Protein AF-A0A924LQB5-F1 (afdb_monomer_lite)

Sequence (57 aa):
MIIGEIETVSIFTVDGKKIEIQKDSNTINISRLTNGIYLLTANAKNGKTFKTKLIKQ

Radius of gyration: 11.5 Å; chains: 1; bounding box: 19×20×31 Å

Secondary structure (DS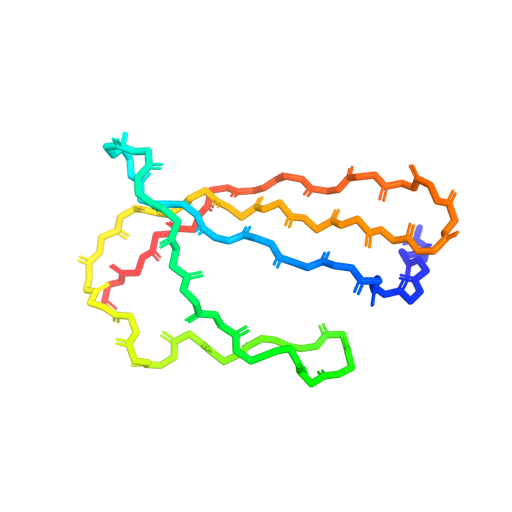SP, 8-state):
-----EEEEEEEETTSPEEP--EETTEE--TTPPSEEEEEEEEETTS-EEEEEEEE-

Structure (mmCIF, N/CA/C/O backbone):
data_AF-A0A924LQB5-F1
#
_entry.id   AF-A0A924LQB5-F1
#
loop_
_atom_site.group_PDB
_atom_site.id
_atom_site.type_symbol
_atom_site.label_atom_id
_atom_site.label_alt_id
_atom_site.label_comp_id
_atom_site.label_asym_id
_atom_site.label_entity_id
_atom_site.label_seq_id
_atom_site.pdbx_PDB_ins_code
_atom_site.Cartn_x
_atom_site.Cartn_y
_atom_site.Cartn_z
_atom_site.occupancy
_atom_site.B_iso_or_equiv
_atom_site.auth_seq_id
_atom_site.auth_comp_id
_atom_site.auth_asym_id
_atom_site.auth_atom_id
_atom_site.pdbx_PDB_model_num
ATOM 1 N N . MET A 1 1 ? -7.410 -5.684 -20.274 1.00 47.16 1 MET A N 1
ATOM 2 C CA . MET A 1 1 ? -6.558 -4.511 -19.972 1.00 47.16 1 MET A CA 1
ATOM 3 C C . MET A 1 1 ? -5.374 -5.005 -19.152 1.00 47.16 1 MET A C 1
ATOM 5 O O . MET A 1 1 ? -5.550 -5.283 -17.976 1.00 47.16 1 MET A O 1
ATOM 9 N N . ILE A 1 2 ? -4.211 -5.230 -19.774 1.00 47.91 2 ILE A N 1
ATOM 10 C CA . ILE A 1 2 ? -3.022 -5.718 -19.056 1.00 47.91 2 ILE A CA 1
ATOM 11 C C . ILE A 1 2 ? -2.456 -4.534 -18.268 1.00 47.91 2 ILE A C 1
ATOM 13 O O . ILE A 1 2 ? -2.084 -3.507 -18.843 1.00 47.91 2 ILE A O 1
ATOM 17 N N . ILE A 1 3 ? -2.481 -4.639 -16.945 1.00 59.50 3 ILE A N 1
ATOM 18 C CA . ILE A 1 3 ? -1.794 -3.707 -16.056 1.00 59.50 3 ILE A CA 1
ATOM 19 C C . ILE A 1 3 ? -0.316 -4.094 -16.165 1.00 59.50 3 ILE A C 1
ATOM 21 O O . ILE A 1 3 ? 0.017 -5.264 -15.994 1.00 59.50 3 ILE A O 1
ATOM 25 N N . GLY A 1 4 ? 0.543 -3.162 -16.583 1.00 68.62 4 GLY A N 1
ATOM 26 C CA . GLY A 1 4 ? 1.977 -3.427 -16.726 1.00 68.62 4 GLY A CA 1
ATOM 27 C C . GLY A 1 4 ? 2.619 -3.785 -15.383 1.00 68.62 4 GLY A C 1
ATOM 28 O O . GLY A 1 4 ? 1.972 -3.710 -14.341 1.00 68.62 4 GLY A O 1
ATOM 29 N N . GLU A 1 5 ? 3.898 -4.156 -15.407 1.00 85.12 5 GLU A N 1
ATOM 30 C CA . GLU A 1 5 ? 4.663 -4.465 -14.195 1.00 85.12 5 GLU A CA 1
ATOM 31 C C . GLU A 1 5 ? 4.542 -3.341 -13.151 1.00 85.12 5 GLU A C 1
ATOM 33 O O . GLU A 1 5 ? 4.686 -2.154 -13.471 1.00 85.12 5 GLU A O 1
ATOM 38 N N . ILE A 1 6 ? 4.248 -3.718 -11.907 1.00 87.56 6 ILE A N 1
ATOM 39 C CA . ILE A 1 6 ? 4.082 -2.785 -10.799 1.00 87.56 6 ILE A CA 1
ATOM 40 C C . ILE A 1 6 ? 5.457 -2.324 -10.328 1.00 87.56 6 ILE A C 1
ATOM 42 O O . ILE A 1 6 ? 6.290 -3.129 -9.910 1.00 87.56 6 ILE A O 1
ATOM 46 N N . GLU A 1 7 ? 5.684 -1.017 -10.359 1.00 88.56 7 GLU A N 1
ATOM 47 C CA . GLU A 1 7 ? 6.918 -0.390 -9.899 1.00 88.56 7 GLU A CA 1
ATOM 48 C C . GLU A 1 7 ? 6.878 -0.182 -8.384 1.00 88.56 7 GLU A C 1
ATOM 50 O O . GLU A 1 7 ? 7.752 -0.653 -7.659 1.00 88.56 7 GLU A O 1
ATOM 55 N N . THR A 1 8 ? 5.813 0.452 -7.888 1.00 89.31 8 THR A N 1
ATOM 56 C CA . THR A 1 8 ? 5.655 0.766 -6.465 1.00 89.31 8 THR A CA 1
ATOM 57 C C . THR A 1 8 ? 4.275 0.382 -5.956 1.00 89.31 8 THR A C 1
ATOM 59 O O . THR A 1 8 ? 3.275 0.502 -6.664 1.00 89.31 8 THR A O 1
ATOM 62 N N . VAL A 1 9 ? 4.214 -0.059 -4.698 1.00 90.75 9 VAL A N 1
ATOM 63 C CA . VAL A 1 9 ? 2.963 -0.245 -3.956 1.00 90.75 9 VAL A CA 1
ATOM 64 C C . VAL A 1 9 ? 3.081 0.483 -2.626 1.00 90.75 9 VAL A C 1
ATOM 66 O O . VAL A 1 9 ? 4.113 0.426 -1.963 1.00 90.75 9 VAL A O 1
ATOM 69 N N . SER A 1 10 ? 2.028 1.191 -2.243 1.00 92.44 10 SER A N 1
ATOM 70 C CA . SER A 1 10 ? 1.885 1.813 -0.932 1.00 92.44 10 SER A CA 1
ATOM 71 C C . SER A 1 10 ? 0.549 1.413 -0.329 1.00 92.44 10 SER A C 1
ATOM 73 O O . SER A 1 10 ? -0.480 1.460 -1.005 1.00 92.44 10 SER A O 1
ATOM 75 N N . ILE A 1 11 ? 0.576 1.028 0.943 1.00 94.25 11 ILE A N 1
ATOM 76 C CA . ILE A 1 11 ? -0.616 0.732 1.730 1.00 94.25 11 ILE A CA 1
ATOM 77 C C . ILE A 1 11 ? -0.702 1.758 2.848 1.00 94.25 11 ILE A C 1
ATOM 79 O O . ILE A 1 11 ? 0.283 2.001 3.543 1.00 94.25 11 ILE A O 1
ATOM 83 N N . PHE A 1 12 ? -1.881 2.340 3.016 1.00 95.44 12 PHE A N 1
ATOM 84 C CA . PHE A 1 12 ? -2.184 3.274 4.089 1.00 95.44 12 PHE A CA 1
ATOM 85 C C . PHE A 1 12 ? -3.348 2.744 4.915 1.00 95.44 12 PHE A C 1
ATOM 87 O O . PHE A 1 12 ? -4.293 2.171 4.373 1.00 95.44 12 PHE A O 1
ATOM 94 N N . THR A 1 13 ? -3.299 2.934 6.222 1.00 94.94 13 THR A N 1
ATOM 95 C CA . THR A 1 13 ? -4.469 2.805 7.094 1.00 94.94 1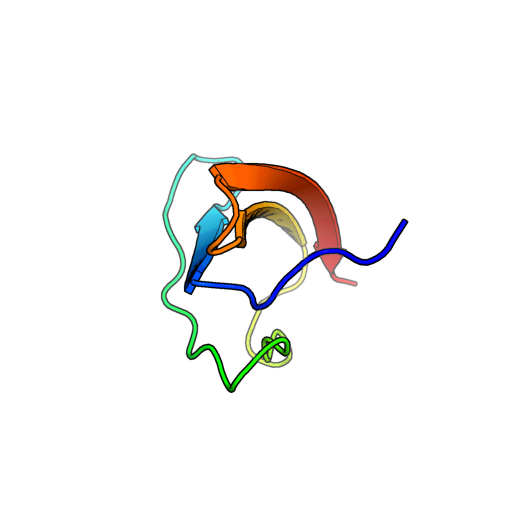3 THR A CA 1
ATOM 96 C C . THR A 1 13 ? -5.386 4.019 6.925 1.00 94.94 13 THR A C 1
ATOM 98 O O . THR A 1 13 ? -5.010 5.035 6.338 1.00 94.94 13 THR A O 1
ATOM 101 N N . VAL A 1 14 ? -6.623 3.918 7.414 1.00 93.25 14 VAL A N 1
ATOM 102 C CA . VAL A 1 14 ? -7.628 4.994 7.298 1.00 93.25 14 VAL A CA 1
ATOM 103 C C . VAL A 1 14 ? -7.254 6.283 8.037 1.00 93.25 14 VAL A C 1
ATOM 105 O O . VAL A 1 14 ? -7.748 7.346 7.682 1.00 93.25 14 VAL A O 1
ATOM 108 N N . ASP A 1 15 ? -6.365 6.196 9.025 1.00 94.06 15 ASP A N 1
ATOM 109 C CA . ASP A 1 15 ? -5.775 7.334 9.743 1.00 94.06 15 ASP A CA 1
ATOM 110 C C . ASP A 1 15 ? -4.587 7.972 8.990 1.00 94.06 15 ASP A C 1
ATOM 112 O O . ASP A 1 15 ? -3.973 8.917 9.479 1.00 94.06 15 ASP A O 1
ATOM 116 N N . GLY A 1 16 ? -4.249 7.468 7.797 1.00 91.81 16 GLY A N 1
ATOM 117 C CA . GLY A 1 16 ? -3.183 7.993 6.945 1.00 91.81 16 GLY A CA 1
ATOM 118 C C . GLY A 1 16 ? -1.790 7.420 7.219 1.00 91.81 16 GLY A C 1
ATOM 119 O O . GLY A 1 16 ? -0.845 7.787 6.516 1.00 91.81 16 GLY A O 1
ATOM 120 N N . LYS A 1 17 ? -1.622 6.499 8.179 1.00 94.44 17 LYS A N 1
ATOM 121 C CA . LYS A 1 17 ? -0.316 5.871 8.430 1.00 94.44 17 LYS A CA 1
ATOM 122 C C . LYS A 1 17 ? 0.068 4.926 7.286 1.00 94.44 17 LYS A C 1
ATOM 124 O O . LYS A 1 17 ? -0.681 4.030 6.901 1.00 94.44 17 LYS A O 1
ATOM 129 N N . LYS A 1 18 ? 1.278 5.104 6.746 1.00 93.06 18 LYS A N 1
ATOM 130 C CA . LYS A 1 18 ? 1.848 4.205 5.733 1.00 93.06 18 LYS A CA 1
ATOM 131 C C . LYS A 1 18 ? 2.324 2.908 6.391 1.00 93.06 18 LYS A C 1
ATOM 133 O O . LYS A 1 18 ? 3.028 2.946 7.398 1.00 93.06 18 LYS A O 1
ATOM 138 N N . ILE A 1 19 ? 1.964 1.774 5.801 1.00 91.56 19 ILE A N 1
ATOM 139 C CA . ILE A 1 19 ? 2.433 0.451 6.209 1.00 91.56 19 ILE A CA 1
ATOM 140 C C . ILE A 1 19 ? 3.583 0.030 5.302 1.00 91.56 19 ILE A C 1
ATOM 142 O O . ILE A 1 19 ? 3.473 0.075 4.074 1.00 91.56 19 ILE A O 1
ATOM 146 N N . GLU A 1 20 ? 4.688 -0.389 5.912 1.00 86.56 20 GLU A N 1
ATOM 147 C CA . GLU A 1 20 ? 5.786 -1.007 5.182 1.00 86.56 20 GLU A CA 1
ATOM 148 C C . GLU A 1 20 ? 5.381 -2.405 4.725 1.00 86.56 20 GLU A C 1
ATOM 150 O O . GLU A 1 20 ? 4.975 -3.255 5.519 1.00 86.56 20 GLU A O 1
ATOM 155 N N . ILE A 1 21 ? 5.492 -2.634 3.422 1.00 82.31 21 ILE A N 1
ATOM 156 C CA . ILE A 1 21 ? 5.224 -3.923 2.801 1.00 82.31 21 ILE A CA 1
ATOM 157 C C . ILE A 1 21 ? 6.357 -4.276 1.854 1.00 82.31 21 ILE A C 1
ATOM 159 O O . ILE A 1 21 ? 6.856 -3.436 1.106 1.00 82.31 21 ILE A O 1
ATOM 163 N N . GLN A 1 22 ? 6.737 -5.547 1.865 1.00 77.94 22 GLN A N 1
ATOM 164 C CA . GLN A 1 22 ? 7.638 -6.084 0.861 1.00 77.94 22 GLN A CA 1
ATOM 165 C C . GLN A 1 22 ? 6.813 -6.444 -0.374 1.00 77.94 22 GLN A C 1
ATOM 167 O O . GLN A 1 22 ? 5.872 -7.238 -0.304 1.00 77.94 22 GLN A O 1
ATOM 172 N N . LYS A 1 23 ? 7.149 -5.808 -1.496 1.00 78.62 23 LYS A N 1
ATOM 173 C CA . LYS A 1 23 ? 6.635 -6.168 -2.815 1.00 78.62 23 LYS A CA 1
ATOM 174 C C . LYS A 1 23 ? 7.542 -7.249 -3.383 1.00 78.62 23 LYS A C 1
ATOM 176 O O . LYS A 1 23 ? 8.736 -7.009 -3.532 1.00 78.62 23 LYS A O 1
ATOM 181 N N . ASP A 1 24 ? 6.963 -8.381 -3.756 1.00 80.56 24 ASP A N 1
ATOM 182 C CA . ASP A 1 24 ? 7.629 -9.341 -4.627 1.00 80.56 24 ASP A CA 1
ATOM 183 C C . ASP A 1 24 ? 6.936 -9.289 -5.985 1.00 80.56 24 ASP A C 1
ATOM 185 O O . ASP A 1 24 ? 5.773 -9.672 -6.124 1.00 80.56 24 ASP A O 1
ATOM 189 N N . SER A 1 25 ? 7.634 -8.757 -6.989 1.00 80.19 25 SER A N 1
ATOM 190 C CA . SER A 1 25 ? 7.112 -8.666 -8.354 1.00 80.19 25 SER A CA 1
ATOM 191 C C . SER A 1 25 ? 5.763 -7.919 -8.410 1.00 80.19 25 SER A C 1
ATOM 193 O O . SER A 1 25 ? 5.704 -6.751 -8.020 1.00 80.19 25 SER A O 1
ATOM 195 N N . ASN A 1 26 ? 4.681 -8.558 -8.871 1.00 83.19 26 ASN A N 1
ATOM 196 C CA .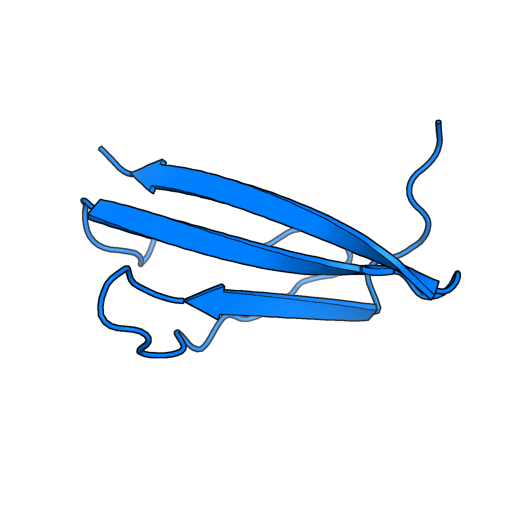 ASN A 1 26 ? 3.326 -7.984 -8.918 1.00 83.19 26 ASN A CA 1
ATOM 197 C C . ASN A 1 26 ? 2.430 -8.466 -7.763 1.00 83.19 26 ASN A C 1
ATOM 199 O O . ASN A 1 26 ? 1.213 -8.284 -7.797 1.00 83.19 26 ASN A O 1
ATOM 203 N N . THR A 1 27 ? 3.025 -9.088 -6.749 1.00 82.75 27 THR A N 1
ATOM 204 C CA . THR A 1 27 ? 2.342 -9.626 -5.574 1.00 82.75 27 THR A CA 1
ATOM 205 C C . THR A 1 27 ? 2.766 -8.892 -4.310 1.00 82.75 27 THR A C 1
ATOM 207 O O . THR A 1 27 ? 3.907 -8.457 -4.150 1.00 82.75 27 THR A O 1
ATOM 210 N N . ILE A 1 28 ? 1.818 -8.749 -3.388 1.00 84.56 28 ILE A N 1
ATOM 211 C CA . ILE A 1 28 ? 2.056 -8.202 -2.056 1.00 84.56 28 ILE A CA 1
ATOM 212 C C . ILE A 1 28 ? 1.559 -9.195 -1.016 1.00 84.56 28 ILE A C 1
ATOM 214 O O . ILE A 1 28 ? 0.496 -9.798 -1.175 1.00 84.56 28 ILE A O 1
ATOM 218 N N . ASN A 1 29 ? 2.320 -9.358 0.060 1.00 84.44 29 ASN A N 1
ATOM 219 C CA . ASN A 1 29 ? 1.903 -10.189 1.176 1.00 84.44 29 ASN A CA 1
ATOM 220 C C . ASN A 1 29 ? 1.244 -9.321 2.255 1.00 84.44 29 ASN A C 1
ATOM 222 O O . ASN A 1 29 ? 1.895 -8.477 2.869 1.00 84.44 29 ASN A O 1
ATOM 226 N N . ILE A 1 30 ? -0.049 -9.550 2.485 1.00 87.25 30 ILE A N 1
ATOM 227 C CA . ILE A 1 30 ? -0.858 -8.842 3.487 1.00 87.25 30 ILE A CA 1
ATOM 228 C C . ILE A 1 30 ? -1.195 -9.707 4.709 1.00 87.25 30 ILE A C 1
ATOM 230 O O . ILE A 1 30 ? -2.007 -9.301 5.535 1.00 87.25 30 ILE A O 1
ATOM 234 N N . SER A 1 31 ? -0.600 -10.897 4.849 1.00 86.81 31 SER A N 1
ATOM 235 C CA . SER A 1 31 ? -0.943 -11.837 5.930 1.00 86.81 31 SER A CA 1
ATOM 236 C C . SER A 1 31 ? -0.640 -11.294 7.327 1.00 86.81 31 SER A C 1
ATOM 238 O O . SER A 1 31 ? -1.288 -11.683 8.292 1.00 86.81 31 SER A O 1
ATOM 240 N N . ARG A 1 32 ? 0.329 -10.376 7.426 1.00 88.12 32 ARG A N 1
ATOM 241 C CA . ARG A 1 32 ? 0.735 -9.717 8.675 1.00 88.12 32 ARG A CA 1
ATOM 242 C C . ARG A 1 32 ? -0.109 -8.489 9.018 1.00 88.12 32 ARG A C 1
ATOM 244 O O . ARG A 1 32 ? 0.110 -7.891 10.068 1.00 88.12 32 ARG A O 1
ATOM 251 N N . LEU A 1 33 ? -1.030 -8.080 8.142 1.00 90.44 33 LEU A N 1
ATOM 252 C CA . LEU A 1 33 ? -1.934 -6.975 8.440 1.00 90.44 33 LEU A CA 1
ATOM 253 C C . LEU A 1 33 ? -3.004 -7.441 9.424 1.00 90.44 33 LEU A C 1
ATOM 255 O O . LEU A 1 33 ? -3.617 -8.496 9.252 1.00 90.44 33 LEU A O 1
ATOM 259 N N . THR A 1 34 ? -3.242 -6.621 10.442 1.00 92.75 34 THR A N 1
ATOM 260 C CA . THR A 1 34 ? -4.381 -6.782 11.340 1.00 92.75 34 THR A CA 1
ATOM 261 C C . THR A 1 34 ? -5.692 -6.596 10.580 1.00 92.75 34 THR A C 1
ATOM 263 O O . THR A 1 34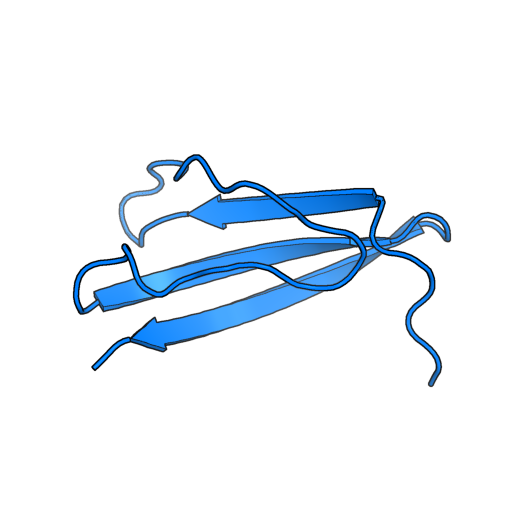 ? -5.735 -6.014 9.496 1.00 92.75 34 THR A O 1
ATOM 266 N N . ASN A 1 35 ? -6.790 -7.059 11.165 1.00 94.75 35 ASN A N 1
ATOM 267 C CA . ASN A 1 35 ? -8.110 -6.788 10.611 1.00 94.75 35 ASN A CA 1
ATOM 268 C C . ASN A 1 35 ? -8.382 -5.280 10.579 1.00 94.75 35 ASN A C 1
ATOM 270 O O . ASN A 1 35 ? -8.009 -4.552 11.501 1.00 94.75 35 ASN A O 1
ATOM 274 N N . GLY A 1 36 ? -9.003 -4.806 9.501 1.00 94.62 36 GLY A N 1
ATOM 275 C CA . GLY A 1 36 ? -9.201 -3.377 9.283 1.00 94.62 36 GLY A CA 1
ATOM 276 C C . GLY A 1 36 ? -9.378 -2.985 7.820 1.00 94.62 36 GLY A C 1
ATOM 277 O O . GLY A 1 36 ? -9.492 -3.827 6.926 1.00 94.62 36 GLY A O 1
ATOM 278 N N . ILE A 1 37 ? -9.417 -1.673 7.588 1.00 95.56 37 ILE A N 1
ATOM 279 C CA . ILE A 1 37 ? -9.546 -1.072 6.259 1.00 95.56 37 ILE A CA 1
ATOM 280 C C . ILE A 1 37 ? -8.216 -0.435 5.869 1.00 95.56 37 ILE A C 1
ATOM 282 O O . ILE A 1 37 ? -7.623 0.320 6.641 1.00 95.56 37 ILE A O 1
ATOM 286 N N . TYR A 1 38 ? -7.798 -0.703 4.638 1.00 95.75 38 TYR A N 1
ATOM 287 C CA . TYR A 1 38 ? -6.564 -0.200 4.062 1.00 95.75 38 TYR A CA 1
ATOM 288 C C . TYR A 1 38 ? -6.821 0.419 2.688 1.00 95.75 38 TYR A C 1
ATOM 290 O O . TYR A 1 38 ? -7.661 -0.050 1.917 1.00 95.75 38 TYR A O 1
ATOM 298 N N . LEU A 1 39 ? -6.075 1.467 2.368 1.00 95.69 39 LEU A N 1
ATOM 299 C CA . LEU A 1 39 ? -6.030 2.098 1.058 1.00 95.69 39 LEU A CA 1
ATOM 300 C C . LEU A 1 39 ? -4.751 1.652 0.358 1.00 95.69 39 LEU A C 1
ATOM 302 O O . LEU A 1 39 ? -3.647 1.983 0.789 1.00 95.69 39 LEU A O 1
ATOM 306 N N . LEU A 1 40 ? -4.901 0.900 -0.725 1.00 93.25 40 LEU A N 1
ATOM 307 C CA . LEU A 1 40 ? -3.796 0.452 -1.556 1.00 93.25 40 LEU A CA 1
ATOM 308 C C . LEU A 1 40 ? -3.666 1.367 -2.767 1.00 93.25 40 LEU A C 1
ATOM 310 O O . LEU A 1 40 ? -4.642 1.626 -3.469 1.00 93.25 40 LEU A O 1
ATOM 314 N N . THR A 1 41 ? -2.445 1.816 -3.030 1.00 92.94 41 THR A N 1
ATOM 315 C CA . THR A 1 41 ? -2.063 2.510 -4.261 1.00 92.94 41 THR A CA 1
ATOM 316 C C . THR A 1 41 ? -0.913 1.756 -4.912 1.00 92.94 41 THR A C 1
ATOM 318 O O . THR A 1 41 ? 0.113 1.540 -4.272 1.00 92.94 41 THR A O 1
ATOM 321 N N . ALA A 1 42 ? -1.070 1.370 -6.173 1.00 91.00 42 ALA A N 1
ATOM 322 C CA . ALA A 1 42 ? -0.025 0.755 -6.977 1.00 91.00 42 ALA A CA 1
ATOM 323 C C . ALA A 1 42 ? 0.264 1.627 -8.200 1.00 91.00 42 ALA A C 1
ATOM 325 O O . ALA A 1 42 ? -0.663 2.022 -8.907 1.00 91.00 42 ALA A O 1
ATOM 326 N N . ASN A 1 43 ? 1.536 1.915 -8.456 1.00 91.44 43 ASN A N 1
ATOM 327 C CA . ASN A 1 43 ? 1.974 2.596 -9.671 1.00 91.44 43 ASN A CA 1
ATOM 328 C C . ASN A 1 43 ? 2.691 1.586 -10.562 1.00 91.44 43 ASN A C 1
ATOM 330 O O . ASN A 1 43 ? 3.623 0.908 -10.124 1.00 91.44 43 ASN A O 1
ATOM 334 N N . ALA A 1 44 ? 2.226 1.461 -11.797 1.00 90.69 44 ALA A N 1
ATOM 335 C CA . ALA A 1 44 ? 2.828 0.615 -12.812 1.00 90.69 44 ALA A CA 1
ATOM 336 C C . ALA A 1 44 ? 3.896 1.385 -13.597 1.00 90.69 44 ALA A C 1
ATOM 338 O O . ALA A 1 44 ? 3.770 2.592 -13.800 1.00 90.69 44 ALA A O 1
ATOM 339 N N . LYS A 1 45 ? 4.894 0.667 -14.129 1.00 89.56 45 LYS A N 1
ATOM 340 C CA . LYS A 1 45 ? 5.988 1.245 -14.938 1.00 89.56 45 LYS A CA 1
ATOM 341 C C . LYS A 1 45 ? 5.509 2.013 -16.177 1.00 89.56 45 LYS A C 1
ATOM 343 O O . LYS A 1 45 ? 6.229 2.840 -16.716 1.00 89.56 45 LYS A O 1
ATOM 348 N N . ASN A 1 46 ? 4.289 1.747 -16.643 1.00 89.88 46 ASN A N 1
ATOM 349 C CA . ASN A 1 46 ? 3.673 2.456 -17.768 1.00 89.88 46 ASN A CA 1
ATOM 350 C C . ASN A 1 46 ? 2.950 3.757 -17.357 1.00 89.88 46 ASN A C 1
ATOM 352 O O . 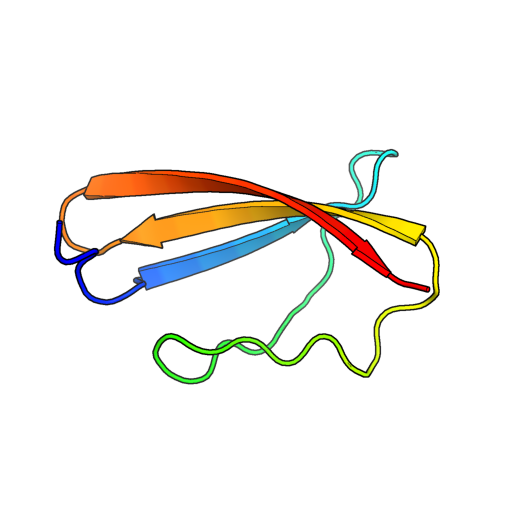ASN A 1 46 ? 2.143 4.269 -18.131 1.00 89.88 46 ASN A O 1
ATOM 356 N N . GLY A 1 47 ? 3.170 4.246 -16.133 1.00 88.75 47 GLY A N 1
ATOM 357 C CA . GLY A 1 47 ? 2.569 5.470 -15.604 1.00 88.75 47 GLY A CA 1
ATOM 358 C C . GLY A 1 47 ? 1.123 5.320 -15.124 1.00 88.75 47 GLY A C 1
ATOM 359 O O . GLY A 1 47 ? 0.530 6.295 -14.668 1.00 88.75 47 GLY A O 1
ATOM 360 N N . LYS A 1 48 ? 0.522 4.123 -15.204 1.00 90.56 48 LYS A N 1
ATOM 361 C CA . LYS A 1 48 ? -0.834 3.898 -14.684 1.00 90.56 48 LYS A CA 1
ATOM 362 C C . LYS A 1 48 ? -0.811 3.753 -13.168 1.00 90.56 48 LYS A C 1
ATOM 364 O O . LYS A 1 48 ? -0.048 2.958 -12.624 1.00 90.56 48 LYS A O 1
ATOM 369 N N . THR A 1 49 ? -1.735 4.437 -12.503 1.00 91.94 49 THR A N 1
ATOM 370 C CA . THR A 1 49 ? -1.980 4.277 -11.069 1.00 91.94 49 THR A CA 1
ATOM 371 C C . THR A 1 49 ? -3.275 3.507 -10.839 1.00 91.94 49 THR A C 1
ATOM 373 O O . THR A 1 49 ? -4.319 3.834 -11.401 1.00 91.94 49 THR A O 1
ATOM 376 N N . PHE A 1 50 ? -3.213 2.504 -9.973 1.00 90.31 50 PHE A N 1
ATOM 377 C CA . PHE A 1 50 ? -4.358 1.761 -9.470 1.00 90.31 50 PHE A CA 1
ATOM 378 C C . PHE A 1 50 ? -4.558 2.079 -7.990 1.00 90.31 50 PHE A C 1
ATOM 380 O O . PHE A 1 50 ? -3.603 2.065 -7.214 1.00 90.31 50 PHE A O 1
ATOM 387 N N . LYS A 1 51 ? -5.800 2.362 -7.595 1.00 93.25 51 LYS A 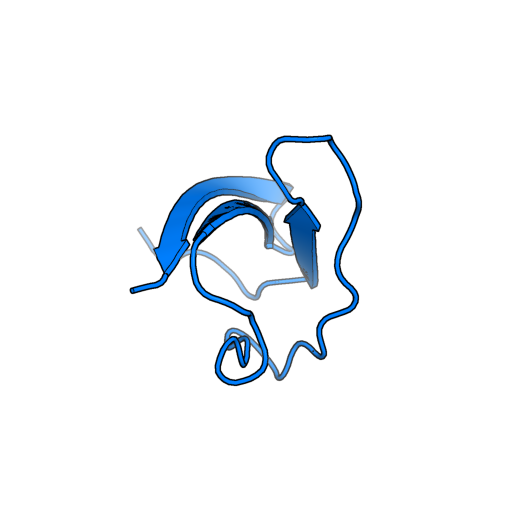N 1
ATOM 388 C CA . LYS A 1 51 ? -6.174 2.610 -6.201 1.00 93.25 51 LYS A CA 1
ATOM 389 C C . LYS A 1 51 ? -7.332 1.702 -5.831 1.00 93.25 51 LYS A C 1
ATOM 391 O O . LYS A 1 51 ? -8.301 1.619 -6.580 1.00 93.25 51 LYS A O 1
ATOM 396 N N . THR A 1 52 ? -7.245 1.041 -4.683 1.00 93.06 52 THR A N 1
ATOM 397 C CA . THR A 1 52 ? -8.340 0.210 -4.179 1.00 93.06 52 THR A CA 1
ATOM 398 C C . THR A 1 52 ? -8.422 0.239 -2.662 1.00 93.06 52 THR A C 1
ATOM 400 O O . THR A 1 52 ? -7.425 0.440 -1.966 1.00 93.06 52 THR A O 1
ATOM 403 N N . LYS A 1 53 ? -9.632 0.022 -2.154 1.00 94.88 53 LYS A N 1
ATOM 404 C CA . LYS A 1 53 ? -9.894 -0.202 -0.737 1.00 94.88 53 LYS A CA 1
ATOM 405 C C . LYS A 1 53 ? -9.819 -1.701 -0.467 1.00 94.88 53 LYS A C 1
ATOM 407 O O . LYS A 1 53 ? -10.519 -2.484 -1.103 1.00 94.88 53 LYS A O 1
ATOM 412 N N . LEU A 1 54 ? -9.014 -2.081 0.514 1.00 93.00 54 LEU A N 1
ATOM 413 C CA . LEU A 1 54 ? -8.891 -3.445 1.004 1.00 93.00 54 LEU A CA 1
ATOM 414 C C . LEU A 1 54 ? -9.532 -3.546 2.390 1.00 93.00 54 LEU A C 1
ATOM 416 O O . LEU A 1 54 ? -9.273 -2.717 3.259 1.00 93.00 54 LEU A O 1
ATOM 420 N N . ILE A 1 55 ? -10.376 -4.557 2.587 1.00 94.56 55 ILE A N 1
ATOM 421 C CA . ILE A 1 55 ? -10.987 -4.874 3.880 1.00 94.56 55 ILE A CA 1
ATOM 422 C C . ILE A 1 55 ? -10.424 -6.224 4.314 1.00 94.56 55 ILE A C 1
ATOM 424 O O . ILE A 1 55 ? -10.650 -7.226 3.637 1.00 94.56 55 ILE A O 1
ATOM 428 N N . LYS A 1 56 ? -9.674 -6.244 5.416 1.00 91.88 56 LYS A N 1
ATOM 429 C CA . LYS A 1 56 ? -9.124 -7.464 6.007 1.00 91.88 56 LYS A CA 1
ATOM 430 C C . LYS A 1 56 ? -10.007 -7.898 7.178 1.00 91.88 56 LYS A C 1
ATOM 432 O O . LYS A 1 56 ? -10.217 -7.112 8.103 1.00 91.88 56 LYS A O 1
ATOM 437 N N . GLN A 1 57 ? -10.510 -9.129 7.106 1.00 87.06 57 GLN A N 1
ATOM 438 C CA . GLN A 1 57 ? -11.289 -9.818 8.143 1.00 87.06 57 GLN A CA 1
ATOM 439 C C . GLN A 1 57 ? -10.532 -11.038 8.660 1.00 87.06 57 GLN A C 1
ATOM 441 O O . GLN A 1 57 ? -9.666 -11.547 7.905 1.00 87.06 57 GLN A O 1
#

Foldseek 3Di:
DDQAKWDDKWKAAPVGDIDDWDDDTNDTDCVPPDFHKIWMWTAHPVRDIDIDIDGHD

pLDDT: mean 87.55, std 10.09, range [47.16, 95.75]